Protein AF-A0A6A5C7N7-F1 (afdb_monomer)

Foldseek 3Di:
DAKEKEKEFAPVDPCTVQLSVLLVVLLCVLRVPYHYHYHHDPDPPTKIWMWIDDPPDPDTDTLDMDRSVLCGPVNVVSNVVRSVSSNVSSVVVVVVD

pLDDT: mean 88.81, std 9.67, range [53.62, 97.06]

Mean predicted aligned error: 4.44 Å

Radius of gyration: 12.74 Å; Cα contacts (8 Å, |Δi|>4): 168; chains: 1; bounding box: 29×26×36 Å

Solvent-accessible surface area (backbone atoms only — not comparable to full-atom values): 5384 Å² total; per-residue (Å²): 134,77,48,36,34,39,42,35,28,33,64,95,41,105,50,27,68,53,26,49,49,46,52,53,53,31,50,36,75,79,40,75,80,44,51,74,46,79,42,79,46,95,55,86,81,59,40,32,36,35,27,40,32,47,95,88,42,96,59,68,44,76,62,41,74,45,54,37,67,35,40,28,79,93,34,55,71,45,22,52,52,46,41,52,50,44,39,50,40,56,54,49,54,64,72,75,107

Secondary structure (DSSP, 8-state):
-PPEEEEEE-SSSTTHHHHHHHHHHHHHHH-TT-EEEEEE---SS-EEEEEEE-TT-SSPEEEEEEEGGGGSTT-HHHHHHHHHHHHHHHHHHHHH-

Organism: Naegleria fowleri (NCBI:txid5763)

Structure (mmCIF, N/CA/C/O backbone):
data_AF-A0A6A5C7N7-F1
#
_entry.id   AF-A0A6A5C7N7-F1
#
loop_
_atom_site.group_PDB
_atom_site.id
_atom_site.type_symbol
_atom_site.label_atom_id
_atom_site.label_alt_id
_atom_site.label_comp_id
_atom_site.label_asym_id
_atom_site.label_entity_id
_atom_site.label_seq_id
_atom_site.pdbx_PDB_ins_code
_atom_site.Cartn_x
_atom_site.Cartn_y
_atom_site.Cartn_z
_atom_site.occupancy
_atom_site.B_iso_or_equiv
_atom_site.auth_seq_id
_atom_site.auth_comp_id
_atom_site.auth_asym_id
_atom_site.auth_atom_id
_atom_site.pdbx_PDB_model_num
ATOM 1 N N . MET A 1 1 ? -13.080 3.139 15.292 1.00 61.28 1 MET A N 1
ATOM 2 C CA . MET A 1 1 ? -13.084 4.320 14.389 1.00 61.28 1 MET A CA 1
ATOM 3 C C . MET A 1 1 ? -12.581 3.867 13.020 1.00 61.28 1 MET A C 1
ATOM 5 O O . MET A 1 1 ? -12.120 2.741 12.928 1.00 61.28 1 MET A O 1
ATOM 9 N N . LYS A 1 2 ? -12.736 4.646 11.940 1.00 76.31 2 LYS A N 1
ATOM 10 C CA . LYS A 1 2 ? -12.232 4.231 10.614 1.00 76.31 2 LYS A CA 1
ATOM 11 C C . LYS A 1 2 ? -10.784 4.716 10.458 1.00 76.31 2 LYS A C 1
ATOM 13 O O . LYS A 1 2 ? -10.593 5.925 10.574 1.00 76.31 2 LYS A O 1
ATOM 18 N N . PRO A 1 3 ? -9.793 3.839 10.215 1.00 86.12 3 PRO A N 1
ATOM 19 C CA . PRO A 1 3 ? -8.424 4.279 9.976 1.00 86.12 3 PRO A CA 1
ATOM 20 C C . PRO A 1 3 ? -8.338 5.095 8.685 1.00 86.12 3 PRO A C 1
ATOM 22 O O . PRO A 1 3 ? -9.025 4.812 7.695 1.00 86.12 3 PRO A O 1
ATOM 25 N N . GLU A 1 4 ? -7.490 6.118 8.711 1.00 93.12 4 GLU A N 1
ATOM 26 C CA . GLU A 1 4 ? -7.182 6.946 7.551 1.00 93.12 4 GLU A CA 1
ATOM 27 C C . GLU A 1 4 ? -5.832 6.519 6.979 1.00 93.12 4 GLU A C 1
ATOM 29 O O . GLU A 1 4 ? -4.866 6.355 7.723 1.00 93.12 4 GLU A O 1
ATOM 34 N N . PHE A 1 5 ? -5.741 6.359 5.662 1.00 95.44 5 PHE A N 1
ATOM 35 C CA . PHE A 1 5 ? -4.496 6.011 4.988 1.00 95.44 5 PHE A CA 1
ATOM 36 C C . PHE A 1 5 ? -4.061 7.110 4.033 1.00 95.44 5 PHE A C 1
ATOM 38 O O . PHE A 1 5 ? -4.880 7.749 3.374 1.00 95.44 5 PHE A O 1
ATOM 45 N N . THR A 1 6 ? -2.752 7.287 3.912 1.00 96.31 6 THR A N 1
ATOM 46 C CA . THR A 1 6 ? -2.139 8.076 2.846 1.00 96.31 6 THR A CA 1
ATOM 47 C C . THR A 1 6 ? -1.287 7.153 1.987 1.00 96.31 6 THR A C 1
ATOM 49 O O . THR A 1 6 ? -0.410 6.463 2.503 1.00 96.31 6 THR A O 1
ATOM 52 N N . VAL A 1 7 ? -1.569 7.111 0.685 1.00 95.56 7 VAL A N 1
ATOM 53 C CA . VAL A 1 7 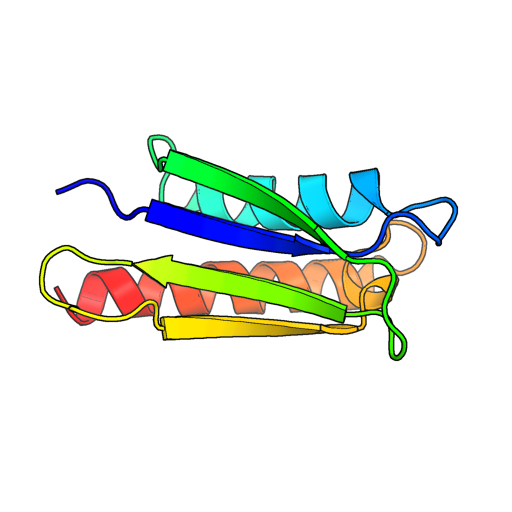? -0.792 6.371 -0.313 1.00 95.56 7 VAL A CA 1
ATOM 54 C C . VAL A 1 7 ? 0.013 7.379 -1.113 1.00 95.56 7 VAL A C 1
ATOM 56 O O . VAL A 1 7 ? -0.533 8.122 -1.926 1.00 95.56 7 VAL A O 1
ATOM 59 N N . THR A 1 8 ? 1.315 7.399 -0.879 1.00 93.94 8 THR A N 1
ATOM 60 C CA . THR A 1 8 ? 2.250 8.224 -1.634 1.00 93.94 8 THR A CA 1
ATOM 61 C C . THR A 1 8 ? 2.8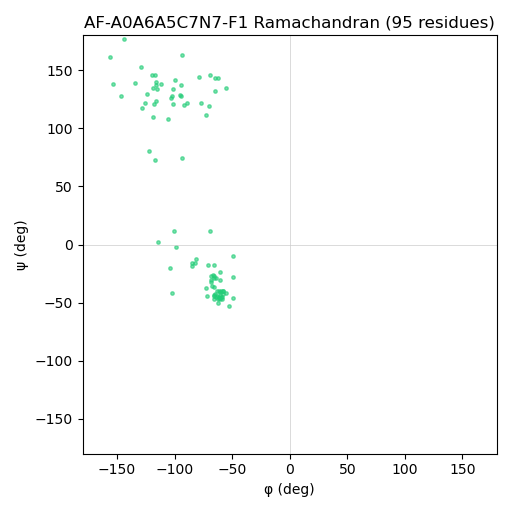53 7.397 -2.760 1.00 93.94 8 THR A C 1
ATOM 63 O O . THR A 1 8 ? 3.350 6.301 -2.504 1.00 93.94 8 THR A O 1
ATOM 66 N N . PHE A 1 9 ? 2.811 7.898 -3.989 1.00 91.75 9 PHE A N 1
ATOM 67 C CA . PHE A 1 9 ? 3.347 7.245 -5.187 1.00 91.75 9 PHE A CA 1
ATOM 68 C C . PHE A 1 9 ? 3.946 8.289 -6.137 1.00 91.75 9 PHE A C 1
ATOM 70 O O . PHE A 1 9 ? 3.862 9.487 -5.8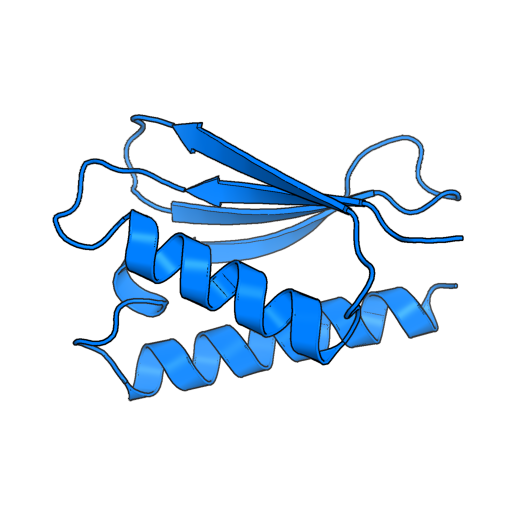73 1.00 91.75 9 PHE A O 1
ATOM 77 N N . CYS A 1 10 ? 4.539 7.847 -7.243 1.00 88.69 10 CYS A N 1
ATOM 78 C CA . CYS A 1 10 ? 5.097 8.729 -8.259 1.00 88.69 10 CYS A CA 1
ATOM 79 C C . CYS A 1 10 ? 4.491 8.427 -9.639 1.00 88.69 10 CYS A C 1
ATOM 81 O O . CYS A 1 10 ? 4.459 7.277 -10.084 1.00 88.69 10 CYS A O 1
ATOM 83 N N . GLU A 1 11 ? 4.010 9.460 -10.332 1.00 79.94 11 GLU A N 1
ATOM 84 C CA . GLU A 1 11 ? 3.403 9.334 -11.666 1.00 79.94 11 GLU A CA 1
ATOM 85 C C . GLU A 1 11 ? 4.442 9.268 -12.801 1.00 79.94 11 GLU A C 1
ATOM 87 O O . GLU A 1 11 ? 4.116 8.836 -13.900 1.00 79.94 11 GLU A O 1
ATOM 92 N N . ASN A 1 12 ? 5.720 9.575 -12.538 1.00 71.69 12 ASN A N 1
ATOM 93 C CA . ASN A 1 12 ? 6.789 9.598 -13.553 1.00 71.69 12 ASN A CA 1
ATOM 94 C C . ASN A 1 12 ? 7.192 8.221 -14.124 1.00 71.69 12 ASN A C 1
ATOM 96 O O . ASN A 1 12 ? 8.194 8.095 -14.827 1.00 71.69 12 ASN A O 1
ATOM 100 N N . CYS A 1 13 ? 6.419 7.175 -13.849 1.00 59.78 13 CYS A N 1
ATOM 101 C CA . CYS A 1 13 ? 6.503 5.886 -14.520 1.00 59.78 13 CYS A CA 1
ATOM 102 C C . CYS A 1 13 ? 5.186 5.637 -15.258 1.00 59.78 13 CYS A C 1
ATOM 104 O O . CYS A 1 13 ? 4.130 5.843 -14.670 1.00 59.78 13 CYS A O 1
ATOM 106 N N . ASP A 1 14 ? 5.240 5.081 -16.476 1.00 61.78 14 ASP A N 1
ATOM 107 C CA . ASP A 1 14 ? 4.080 4.686 -17.312 1.00 61.78 14 ASP A CA 1
ATOM 108 C C . ASP A 1 14 ? 3.001 3.839 -16.582 1.00 61.78 14 ASP A C 1
ATOM 110 O O . ASP A 1 14 ? 1.933 3.570 -17.132 1.00 61.78 14 ASP A O 1
ATOM 114 N N . GLY A 1 15 ? 3.278 3.375 -15.358 1.00 63.19 15 GLY A N 1
ATOM 115 C CA . GLY A 1 15 ? 2.390 2.601 -14.495 1.00 63.19 15 GLY A CA 1
ATOM 116 C C . GLY A 1 15 ? 1.942 3.275 -13.192 1.00 63.19 15 GLY A C 1
ATOM 117 O O . GLY A 1 15 ? 1.207 2.622 -12.462 1.00 63.19 15 GLY A O 1
ATOM 118 N N . GLY A 1 16 ? 2.301 4.529 -12.877 1.00 75.50 16 GLY A N 1
ATOM 119 C CA . GLY A 1 16 ? 2.130 5.115 -11.529 1.00 75.50 16 GLY A CA 1
ATOM 120 C C . GLY A 1 16 ? 0.750 4.940 -10.895 1.00 75.50 16 GLY A C 1
ATOM 121 O O . GLY A 1 16 ? 0.622 4.458 -9.766 1.00 75.50 16 GLY A O 1
ATOM 122 N N . THR A 1 17 ? -0.301 5.203 -11.668 1.00 82.19 17 THR A N 1
ATOM 123 C CA 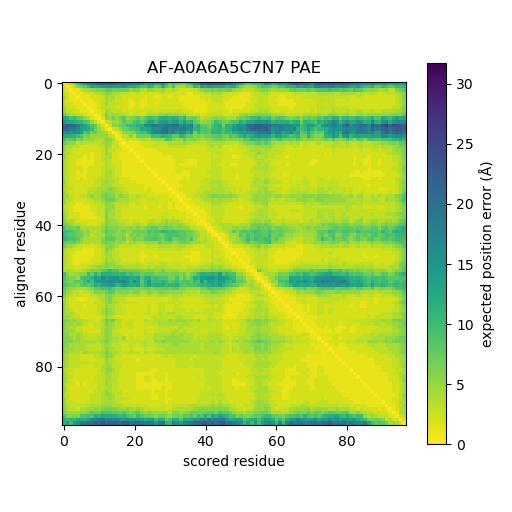. THR A 1 17 ? -1.700 5.005 -11.256 1.00 82.19 17 THR A CA 1
ATOM 124 C C . THR A 1 17 ? -2.045 3.530 -10.995 1.00 82.19 17 THR A C 1
ATOM 126 O O . THR A 1 17 ? -2.916 3.193 -10.194 1.00 82.19 17 THR A O 1
ATOM 129 N N . GLN A 1 18 ? -1.369 2.601 -11.668 1.00 88.19 18 GLN A N 1
ATOM 130 C CA . GLN A 1 18 ? -1.563 1.162 -11.510 1.00 88.19 18 GLN A CA 1
ATOM 131 C C . GLN A 1 18 ? -0.999 0.638 -10.183 1.00 88.19 18 GLN A C 1
ATOM 133 O O . GLN A 1 18 ? -1.583 -0.261 -9.561 1.00 88.19 18 GLN A O 1
ATOM 138 N N . GLU A 1 19 ? 0.140 1.177 -9.758 1.00 91.12 19 GLU A N 1
ATOM 139 C CA . GLU A 1 19 ? 0.747 0.845 -8.473 1.00 91.12 19 GLU A CA 1
ATOM 140 C C . GLU A 1 19 ? -0.045 1.430 -7.309 1.00 91.12 19 GLU A C 1
ATOM 142 O O . GLU A 1 19 ? -0.344 0.706 -6.356 1.00 91.12 19 GLU A O 1
ATOM 147 N N . GLU A 1 20 ? -0.464 2.691 -7.435 1.00 93.25 20 GLU A N 1
ATOM 148 C CA . GLU A 1 20 ? -1.405 3.338 -6.521 1.00 93.25 20 GLU A CA 1
ATOM 149 C C . GLU A 1 20 ? -2.679 2.493 -6.372 1.00 93.25 20 GLU A C 1
ATOM 151 O O . GLU A 1 20 ? -3.047 2.095 -5.266 1.00 93.25 20 GLU A O 1
ATOM 156 N N . SER A 1 21 ? -3.315 2.132 -7.493 1.00 93.69 21 SER A N 1
ATOM 157 C CA . SER A 1 21 ? -4.530 1.315 -7.490 1.00 93.69 21 SER A CA 1
ATOM 158 C C . SER A 1 21 ? -4.316 -0.033 -6.800 1.00 93.69 21 SER A C 1
ATOM 160 O O . SER A 1 21 ? -5.166 -0.479 -6.030 1.00 93.69 21 SER A O 1
ATOM 162 N N . THR A 1 22 ? -3.163 -0.674 -7.017 1.00 94.81 22 THR A N 1
ATOM 163 C CA . THR A 1 22 ? -2.835 -1.947 -6.361 1.00 94.81 22 THR A CA 1
A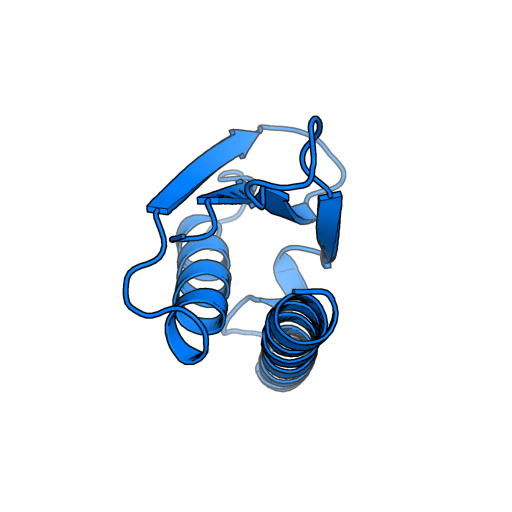TOM 164 C C . THR A 1 22 ? -2.685 -1.777 -4.847 1.00 94.81 22 THR A C 1
ATOM 166 O O . THR A 1 22 ? -3.221 -2.591 -4.094 1.00 94.81 22 THR A O 1
ATOM 169 N N . ALA A 1 23 ? -2.011 -0.718 -4.391 1.00 95.00 23 ALA A N 1
ATOM 170 C CA . ALA A 1 23 ? -1.883 -0.410 -2.968 1.00 95.00 23 ALA A CA 1
ATOM 171 C C . ALA A 1 23 ? -3.251 -0.131 -2.321 1.00 95.00 23 ALA A C 1
ATOM 173 O O . ALA A 1 23 ? -3.582 -0.727 -1.296 1.00 95.00 23 ALA A O 1
ATOM 174 N N . ILE A 1 24 ? -4.087 0.694 -2.960 1.00 95.88 24 ILE A N 1
ATOM 175 C CA . ILE A 1 24 ? -5.448 1.009 -2.497 1.00 95.88 24 ILE A CA 1
ATOM 176 C C . ILE A 1 24 ? -6.309 -0.255 -2.414 1.00 95.88 24 ILE A C 1
ATOM 178 O O . ILE A 1 24 ? -7.003 -0.468 -1.419 1.00 95.88 24 ILE A O 1
ATOM 182 N N . GLN A 1 25 ? -6.266 -1.113 -3.438 1.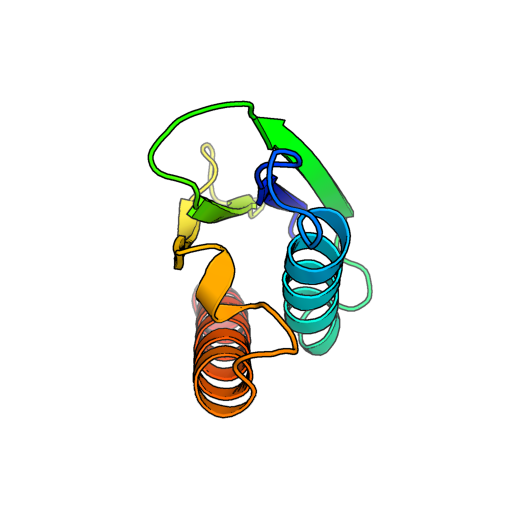00 96.00 25 GLN A N 1
ATOM 183 C CA . GLN A 1 25 ? -7.003 -2.378 -3.438 1.00 96.00 25 GLN A CA 1
ATOM 184 C C . GLN A 1 25 ? -6.559 -3.290 -2.294 1.00 96.00 25 GLN A C 1
ATOM 186 O O . GLN A 1 25 ? -7.409 -3.906 -1.659 1.00 96.00 25 GLN A O 1
ATOM 191 N N . ALA A 1 26 ? -5.258 -3.364 -2.002 1.00 95.94 26 ALA A N 1
ATOM 192 C CA . ALA A 1 26 ? -4.742 -4.158 -0.891 1.00 95.94 26 ALA A CA 1
ATOM 193 C C . ALA A 1 26 ? -5.218 -3.627 0.475 1.00 95.94 26 ALA A C 1
ATOM 195 O O . ALA A 1 26 ? -5.654 -4.418 1.306 1.00 95.94 26 ALA A O 1
ATOM 196 N N . ILE A 1 27 ? -5.225 -2.304 0.686 1.00 95.44 27 ILE A N 1
ATOM 197 C CA . ILE A 1 27 ? -5.773 -1.687 1.911 1.00 95.44 27 ILE A CA 1
ATOM 198 C C . ILE A 1 27 ? -7.262 -2.025 2.058 1.00 95.44 27 ILE A C 1
ATOM 200 O O . ILE A 1 27 ? -7.704 -2.474 3.117 1.00 95.44 27 ILE A O 1
ATOM 204 N N . ARG A 1 28 ? -8.037 -1.870 0.977 1.00 95.69 28 ARG A N 1
ATOM 205 C CA . ARG A 1 28 ? -9.489 -2.115 0.974 1.00 95.69 28 ARG A CA 1
ATOM 206 C C . ARG A 1 28 ? -9.883 -3.575 1.195 1.00 95.69 28 ARG A C 1
ATOM 208 O O . ARG A 1 28 ? -11.026 -3.823 1.560 1.00 95.69 28 ARG A O 1
ATOM 215 N N . GLN A 1 29 ? -8.970 -4.533 1.015 1.00 94.69 29 GLN A N 1
ATOM 216 C CA . GLN A 1 29 ? -9.226 -5.930 1.392 1.00 94.69 29 GLN A CA 1
ATOM 217 C C . GLN A 1 29 ? -9.388 -6.105 2.906 1.00 94.69 29 GLN A C 1
ATOM 219 O O . GLN A 1 29 ? -10.093 -7.014 3.334 1.00 94.69 29 GLN A O 1
ATOM 224 N N . VAL A 1 30 ? -8.742 -5.252 3.707 1.00 94.00 30 VAL A N 1
ATOM 225 C CA . VAL A 1 30 ? -8.812 -5.296 5.176 1.00 94.00 30 VAL A CA 1
ATOM 226 C C . VAL A 1 30 ? -9.759 -4.221 5.707 1.00 94.00 30 VAL A C 1
ATOM 228 O O . VAL A 1 30 ? -10.575 -4.496 6.580 1.00 94.00 30 VAL A O 1
ATOM 231 N N . PHE A 1 31 ? -9.696 -3.014 5.141 1.00 92.75 31 PHE A N 1
ATOM 232 C CA . PHE A 1 31 ? -10.512 -1.872 5.544 1.00 92.75 31 PHE A CA 1
ATOM 233 C C . PHE A 1 31 ? -11.338 -1.352 4.357 1.00 92.75 31 PHE A C 1
ATOM 235 O O . PHE A 1 31 ? -10.952 -0.369 3.718 1.00 92.75 31 PHE A O 1
ATOM 242 N N . PRO A 1 32 ? -12.476 -1.993 4.031 1.00 93.19 32 PRO A N 1
ATOM 243 C CA . PRO A 1 32 ? -13.271 -1.643 2.849 1.00 93.19 32 PRO A CA 1
ATOM 244 C C . PRO A 1 32 ? -13.790 -0.200 2.884 1.00 93.19 32 PRO A C 1
ATOM 246 O O . PRO A 1 32 ? -13.894 0.445 1.843 1.00 93.19 32 PRO A O 1
ATOM 249 N N . ASP A 1 33 ? -14.036 0.319 4.088 1.00 91.19 33 ASP A N 1
ATOM 250 C CA . ASP A 1 33 ? -14.579 1.656 4.326 1.00 91.19 33 ASP A CA 1
ATOM 251 C C . ASP A 1 33 ? -13.519 2.699 4.722 1.00 91.19 33 ASP A C 1
ATOM 253 O O . ASP A 1 33 ? -13.877 3.777 5.208 1.00 91.19 33 ASP A O 1
ATOM 257 N N . ALA A 1 34 ? -12.225 2.386 4.589 1.00 91.44 34 ALA A N 1
ATOM 258 C CA . ALA A 1 34 ? -11.158 3.311 4.961 1.00 91.44 34 ALA A CA 1
ATOM 259 C C . ALA A 1 34 ? -11.179 4.597 4.124 1.00 91.44 34 ALA A C 1
ATOM 261 O O . ALA A 1 34 ? -11.404 4.575 2.910 1.00 91.44 34 ALA A O 1
ATOM 262 N N . SER A 1 35 ? -10.860 5.717 4.776 1.00 93.38 35 SER A N 1
ATOM 263 C CA . SER A 1 35 ? -10.536 6.962 4.080 1.00 93.38 35 SER A CA 1
ATOM 264 C C . SER A 1 35 ? -9.115 6.842 3.540 1.00 93.38 35 SER A C 1
ATOM 266 O O . SER A 1 35 ? -8.194 6.582 4.311 1.00 93.38 35 SER A O 1
ATOM 268 N N . ILE A 1 36 ? -8.924 6.982 2.229 1.00 95.38 36 ILE A N 1
ATOM 269 C CA . ILE A 1 36 ? -7.607 6.853 1.598 1.00 95.38 36 ILE A CA 1
ATOM 270 C C . ILE A 1 36 ? -7.330 8.115 0.789 1.00 95.38 36 ILE A C 1
ATOM 272 O O . ILE A 1 36 ? -8.090 8.453 -0.118 1.00 95.38 36 ILE A O 1
ATOM 276 N N . LYS A 1 37 ? -6.237 8.800 1.122 1.00 95.50 37 LYS A N 1
ATOM 277 C CA . LYS A 1 37 ? -5.726 9.960 0.399 1.00 95.50 37 LYS A CA 1
ATOM 278 C C . LYS A 1 37 ? -4.541 9.541 -0.460 1.00 95.50 37 LYS A C 1
ATOM 280 O O . LYS A 1 37 ? -3.576 8.984 0.053 1.00 95.50 37 LYS A O 1
ATOM 285 N N . SER A 1 38 ? -4.581 9.876 -1.738 1.00 94.56 38 SER A N 1
ATOM 286 C CA . SER A 1 38 ? -3.459 9.652 -2.646 1.00 94.56 38 SER A CA 1
ATOM 287 C C . SER A 1 38 ? -2.593 10.904 -2.751 1.00 94.56 38 SER A C 1
ATOM 289 O O . SER A 1 38 ? -3.110 12.020 -2.836 1.00 94.56 38 SER A O 1
ATOM 291 N N . VAL A 1 39 ? -1.274 10.730 -2.727 1.00 93.06 39 VAL A N 1
ATOM 292 C CA . VAL A 1 39 ? -0.289 11.807 -2.864 1.00 93.06 39 VAL A CA 1
ATOM 293 C C . VAL A 1 39 ? 0.693 11.417 -3.960 1.00 93.06 39 VAL A C 1
ATOM 295 O O . VAL A 1 39 ? 1.406 10.427 -3.832 1.00 93.06 39 VAL A O 1
ATOM 298 N N . CYS A 1 40 ? 0.739 12.199 -5.034 1.00 90.88 40 CYS A N 1
ATOM 299 C CA . CYS A 1 40 ? 1.738 12.028 -6.081 1.00 90.88 40 CYS A CA 1
ATOM 300 C C . CYS A 1 40 ? 2.949 12.915 -5.777 1.00 90.88 40 CYS A C 1
ATOM 302 O O . CYS A 1 40 ? 2.804 14.135 -5.684 1.00 90.88 40 CYS A O 1
ATOM 304 N N . LEU A 1 41 ? 4.127 12.310 -5.624 1.00 88.06 41 LEU A N 1
ATOM 305 C CA . LEU A 1 41 ? 5.405 13.006 -5.490 1.00 88.06 41 LEU A CA 1
ATOM 306 C C . LEU A 1 41 ? 6.290 12.688 -6.691 1.00 88.06 41 LEU A C 1
ATOM 308 O O . LEU A 1 41 ? 6.436 11.531 -7.083 1.00 88.06 41 LEU A O 1
ATOM 312 N N . ASP A 1 42 ? 6.894 13.724 -7.260 1.00 84.44 42 ASP A N 1
ATOM 313 C CA . ASP A 1 42 ? 7.915 13.581 -8.293 1.00 84.44 42 ASP A CA 1
ATOM 314 C C . ASP A 1 42 ? 9.305 13.578 -7.649 1.00 84.44 42 ASP A C 1
ATOM 316 O O . ASP A 1 42 ? 10.027 14.575 -7.662 1.00 84.44 42 ASP A O 1
ATOM 320 N N . GLU A 1 43 ? 9.645 12.463 -7.000 1.00 82.00 43 GLU A N 1
ATOM 321 C CA . GLU A 1 43 ? 10.914 12.310 -6.294 1.00 82.00 43 GLU A CA 1
ATOM 322 C C . GLU A 1 43 ? 11.576 10.966 -6.607 1.00 82.00 43 GLU A C 1
ATOM 324 O O . GLU A 1 43 ? 10.940 9.908 -6.655 1.00 82.00 43 GLU A O 1
ATOM 329 N N . TYR A 1 44 ? 12.896 11.013 -6.793 1.00 78.62 44 TYR A N 1
ATOM 330 C CA . TYR A 1 44 ? 13.743 9.833 -6.911 1.00 78.62 44 TYR A CA 1
ATOM 331 C C . TYR A 1 44 ? 14.443 9.551 -5.581 1.00 78.62 44 TYR A C 1
ATOM 333 O O . TYR A 1 44 ? 14.952 10.481 -4.954 1.00 78.62 44 TYR A O 1
ATOM 341 N N . PRO A 1 45 ? 14.595 8.276 -5.188 1.00 80.88 45 PRO A N 1
ATOM 342 C CA . PRO A 1 45 ? 14.090 7.053 -5.834 1.00 80.88 45 PRO A CA 1
ATOM 343 C C . PRO A 1 45 ? 12.558 6.865 -5.773 1.00 80.88 45 PRO A C 1
ATOM 345 O O . PRO A 1 45 ? 11.921 7.161 -4.770 1.00 80.88 45 PRO A O 1
ATOM 348 N N . ILE A 1 46 ? 11.997 6.274 -6.836 1.00 87.06 46 ILE A N 1
ATOM 349 C CA . ILE A 1 46 ? 10.552 6.047 -7.016 1.00 87.06 46 ILE A CA 1
ATOM 350 C C . ILE A 1 46 ? 10.054 4.926 -6.085 1.00 87.06 46 ILE A C 1
ATOM 352 O O . ILE A 1 46 ? 10.363 3.737 -6.268 1.00 87.06 46 ILE A O 1
ATOM 356 N N . PHE A 1 47 ? 9.246 5.307 -5.097 1.00 91.06 47 PHE A N 1
ATOM 357 C CA . PHE A 1 47 ? 8.680 4.425 -4.079 1.00 91.06 47 PHE A CA 1
ATOM 358 C C . PHE A 1 47 ? 7.164 4.596 -3.959 1.00 91.06 47 PHE A C 1
ATOM 360 O O . PHE A 1 47 ? 6.626 5.672 -4.196 1.00 91.06 47 PHE A O 1
ATOM 367 N N . VAL A 1 48 ? 6.494 3.529 -3.518 1.00 92.62 48 VAL A N 1
ATOM 368 C CA . VAL A 1 48 ? 5.145 3.613 -2.952 1.00 92.62 48 VAL A CA 1
ATOM 369 C C . VAL A 1 48 ? 5.260 3.508 -1.439 1.00 92.62 48 VAL A C 1
ATOM 371 O O . VAL A 1 48 ? 5.854 2.552 -0.929 1.00 92.62 48 VAL A O 1
ATOM 374 N N . LYS A 1 49 ? 4.690 4.483 -0.729 1.00 95.12 49 LYS A N 1
ATOM 375 C CA . LYS A 1 49 ? 4.625 4.532 0.735 1.00 95.12 49 LYS A CA 1
ATOM 376 C C . LYS A 1 49 ? 3.166 4.526 1.175 1.00 95.12 49 LYS A C 1
ATOM 378 O O . LYS A 1 49 ? 2.351 5.251 0.616 1.00 95.12 49 LYS A O 1
ATOM 383 N N . ILE A 1 50 ? 2.846 3.713 2.175 1.00 96.25 50 ILE A N 1
ATOM 384 C CA . ILE A 1 50 ? 1.530 3.674 2.806 1.00 96.25 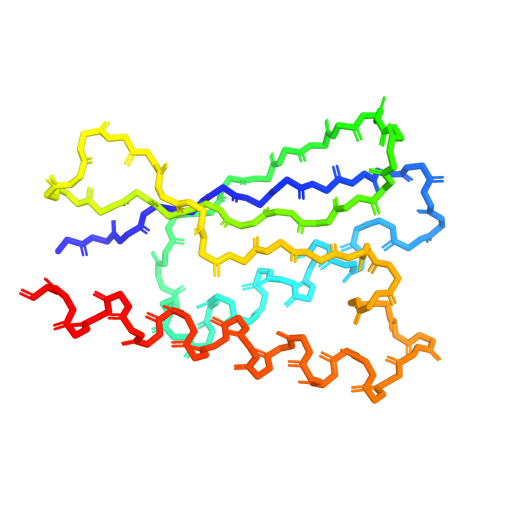50 ILE A CA 1
ATOM 385 C C . ILE A 1 50 ? 1.697 4.057 4.266 1.00 96.25 50 ILE A C 1
ATOM 387 O O . ILE A 1 50 ? 2.411 3.399 5.028 1.00 96.25 50 ILE A O 1
ATOM 391 N N . GLU A 1 51 ? 1.000 5.114 4.641 1.00 96.00 51 GLU A N 1
ATOM 392 C CA . GLU A 1 51 ? 0.918 5.618 6.000 1.00 96.00 51 GLU A CA 1
ATOM 393 C C . GLU A 1 51 ? -0.490 5.415 6.531 1.00 96.00 51 GLU A C 1
ATOM 395 O O . GLU A 1 51 ? -1.456 5.647 5.810 1.00 96.00 51 GLU A O 1
ATOM 400 N N . ALA A 1 52 ? -0.603 4.983 7.781 1.00 94.00 52 ALA A N 1
ATOM 401 C CA . ALA A 1 52 ? -1.865 4.804 8.475 1.00 94.00 52 ALA A CA 1
ATOM 402 C C . ALA A 1 52 ? -1.937 5.761 9.663 1.00 94.00 52 ALA A C 1
ATOM 404 O O . ALA A 1 52 ? -0.972 5.908 10.411 1.00 94.00 52 ALA A O 1
ATOM 405 N N . LYS A 1 53 ? -3.092 6.389 9.849 1.00 90.88 53 LYS A N 1
ATOM 406 C CA . LYS A 1 53 ? -3.421 7.196 11.015 1.00 90.88 53 LYS A CA 1
ATOM 407 C C . LYS A 1 53 ? -4.618 6.557 11.709 1.00 90.88 53 LYS A C 1
ATOM 409 O O . LYS A 1 53 ? -5.730 6.551 11.175 1.00 90.88 53 LYS A O 1
ATOM 414 N N . THR A 1 54 ? -4.367 5.988 12.882 1.00 85.31 54 THR A N 1
ATOM 415 C CA . THR A 1 54 ? -5.409 5.506 13.795 1.00 85.31 54 THR A CA 1
ATOM 416 C C . THR A 1 54 ? -5.751 6.602 14.799 1.00 85.31 54 THR A C 1
ATOM 418 O O . THR A 1 54 ? -5.026 7.585 14.940 1.00 85.31 54 THR A O 1
ATOM 421 N N . SER A 1 55 ? -6.889 6.479 15.477 1.00 76.50 55 SER A N 1
ATOM 422 C CA . SER A 1 55 ? -7.370 7.513 16.403 1.00 76.50 55 SER A CA 1
ATOM 423 C C . SER A 1 55 ? -6.487 7.672 17.643 1.00 76.50 55 SER A C 1
ATOM 425 O O . SER A 1 55 ? -6.417 8.764 18.201 1.00 76.50 55 SER A O 1
ATOM 427 N N . ASP A 1 56 ? -5.777 6.612 18.021 1.00 74.62 56 ASP A N 1
ATOM 428 C CA . ASP A 1 56 ? -4.848 6.587 19.151 1.00 74.62 56 ASP A CA 1
ATOM 429 C C . ASP A 1 56 ? -3.464 7.156 18.803 1.00 74.62 56 ASP A C 1
ATOM 431 O O . ASP A 1 56 ? -2.685 7.497 19.693 1.00 74.62 56 ASP A O 1
ATOM 435 N N . GLN A 1 57 ? -3.149 7.293 17.509 1.00 74.56 57 GLN A N 1
ATOM 436 C CA . GLN A 1 57 ? -1.866 7.808 17.042 1.00 74.56 57 GLN A CA 1
ATOM 437 C C . GLN A 1 57 ? -1.979 9.272 16.614 1.00 74.56 57 GLN A C 1
ATOM 439 O O . GLN A 1 57 ? -2.721 9.646 15.704 1.00 74.56 57 GLN A O 1
ATOM 444 N N . GLN A 1 58 ? -1.190 10.121 17.273 1.00 74.44 58 GLN A N 1
ATOM 445 C CA . GLN A 1 58 ? -1.124 11.550 16.963 1.00 74.44 58 GLN A CA 1
ATOM 446 C C . GLN A 1 58 ? -0.469 11.806 15.595 1.00 74.44 58 GLN A C 1
ATOM 448 O O . GLN A 1 58 ? -0.848 12.746 14.893 1.00 74.44 58 GLN A O 1
ATOM 453 N N . GLU A 1 59 ? 0.452 10.926 15.191 1.00 85.62 59 GLU A N 1
ATOM 454 C CA . GLU A 1 59 ? 1.183 10.988 13.927 1.00 85.62 59 GLU A CA 1
ATOM 455 C C . GLU A 1 59 ? 0.925 9.745 13.062 1.00 85.62 59 GLU A C 1
ATOM 457 O O . GLU A 1 59 ? 0.749 8.649 13.595 1.00 85.62 59 GLU A O 1
ATOM 462 N N . PRO A 1 60 ? 0.900 9.890 11.725 1.00 89.69 60 PRO A N 1
ATOM 463 C CA . PRO A 1 60 ? 0.762 8.755 10.824 1.00 89.69 60 PRO A CA 1
ATOM 464 C C . PRO A 1 60 ? 1.974 7.813 10.913 1.00 89.69 60 PRO A C 1
ATOM 466 O O . PRO A 1 60 ? 3.125 8.238 10.818 1.00 89.69 60 PRO A O 1
ATOM 469 N N . LYS A 1 61 ? 1.717 6.509 11.033 1.00 92.31 61 LYS A N 1
ATOM 470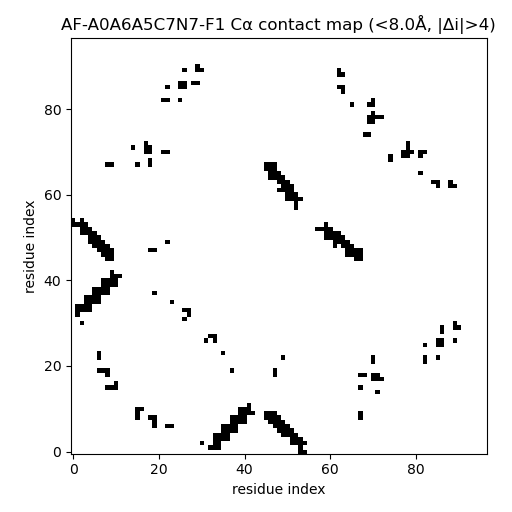 C CA . LYS A 1 61 ? 2.731 5.446 11.034 1.00 92.31 61 LYS A CA 1
ATOM 471 C C . LYS A 1 61 ? 2.888 4.886 9.625 1.00 92.31 61 LYS A C 1
ATOM 473 O O . LYS A 1 61 ? 1.915 4.468 8.999 1.00 92.31 61 LYS A O 1
ATOM 478 N N . THR A 1 62 ? 4.119 4.827 9.119 1.00 95.19 62 THR A N 1
ATOM 479 C CA . THR A 1 62 ? 4.401 4.109 7.867 1.00 95.19 62 THR A CA 1
ATOM 480 C C . THR A 1 62 ? 4.256 2.607 8.104 1.00 95.19 62 THR A C 1
ATOM 482 O O . THR A 1 62 ? 4.975 2.036 8.921 1.00 95.19 62 THR A O 1
ATOM 485 N N . ILE A 1 63 ? 3.338 1.966 7.382 1.00 95.25 63 ILE A N 1
ATOM 486 C CA . ILE A 1 63 ? 3.078 0.520 7.490 1.00 95.25 63 ILE A CA 1
ATOM 487 C C . ILE A 1 63 ? 3.660 -0.276 6.325 1.00 95.25 63 ILE A C 1
ATOM 489 O O . ILE A 1 63 ? 3.864 -1.484 6.425 1.00 95.25 63 ILE A O 1
ATOM 493 N N . PHE A 1 64 ? 3.940 0.395 5.211 1.00 96.19 64 PHE A N 1
ATOM 494 C CA . PHE A 1 64 ? 4.542 -0.224 4.045 1.00 96.19 64 PHE A CA 1
ATOM 495 C C . PHE A 1 64 ? 5.323 0.809 3.241 1.00 96.19 64 PHE A C 1
ATOM 497 O O . PHE A 1 64 ? 4.849 1.919 3.007 1.00 96.19 64 PHE A O 1
ATOM 504 N N . GLN A 1 65 ? 6.501 0.416 2.768 1.00 95.69 65 GLN A N 1
ATOM 505 C CA . GLN A 1 65 ? 7.262 1.170 1.784 1.00 95.69 65 GLN A CA 1
ATOM 506 C C . GLN A 1 65 ? 8.009 0.191 0.884 1.00 95.69 65 GLN A C 1
ATOM 508 O O . GLN A 1 65 ? 8.705 -0.705 1.366 1.00 95.69 65 GLN A O 1
ATOM 513 N N . SER A 1 66 ? 7.865 0.335 -0.431 1.00 94.56 66 SER A N 1
ATOM 514 C CA . SER A 1 66 ? 8.601 -0.497 -1.385 1.00 94.56 66 SER A CA 1
ATOM 515 C C . SER A 1 66 ? 8.752 0.181 -2.734 1.00 94.56 66 SER A C 1
ATOM 517 O O . SER A 1 66 ? 8.039 1.137 -3.041 1.00 94.56 66 SER A O 1
ATOM 519 N N . HIS A 1 67 ? 9.707 -0.295 -3.540 1.00 93.19 67 HIS A N 1
ATOM 520 C CA . HIS A 1 67 ? 9.911 0.225 -4.891 1.00 93.19 67 HIS A CA 1
ATOM 521 C C . HIS A 1 67 ? 8.616 0.120 -5.680 1.00 93.19 67 HIS A C 1
ATOM 523 O O . HIS A 1 67 ? 7.993 -0.941 -5.690 1.00 93.19 67 HIS A O 1
ATOM 529 N N . GLN A 1 68 ? 8.253 1.187 -6.389 1.00 90.31 68 GLN A N 1
ATOM 530 C CA . GLN A 1 68 ? 6.993 1.237 -7.124 1.00 90.31 68 GLN A CA 1
ATOM 531 C C . GLN A 1 68 ? 6.854 0.060 -8.100 1.00 90.31 68 GLN A C 1
ATOM 533 O O . GLN A 1 68 ? 5.842 -0.631 -8.089 1.00 90.31 68 GLN A O 1
ATOM 538 N N . ARG A 1 69 ? 7.931 -0.309 -8.811 1.00 91.44 69 ARG A N 1
ATOM 539 C CA . ARG A 1 69 ? 7.953 -1.487 -9.702 1.00 91.44 69 ARG A CA 1
ATOM 540 C C . ARG A 1 69 ? 7.430 -2.778 -9.057 1.00 91.44 69 ARG A C 1
ATOM 542 O O . ARG A 1 69 ? 6.936 -3.644 -9.767 1.00 91.44 69 ARG A O 1
ATOM 549 N N . ASN A 1 70 ? 7.544 -2.925 -7.736 1.00 92.94 70 ASN A N 1
ATOM 550 C CA . ASN A 1 70 ? 7.101 -4.122 -7.036 1.00 92.94 70 ASN A CA 1
ATOM 551 C C . ASN A 1 70 ? 5.575 -4.236 -7.001 1.00 92.94 70 ASN A C 1
ATOM 553 O O . ASN A 1 70 ? 5.082 -5.321 -6.763 1.00 92.94 70 ASN A O 1
ATOM 557 N N . LEU A 1 71 ? 4.824 -3.164 -7.254 1.00 91.75 71 LEU A N 1
ATOM 558 C CA . LEU A 1 71 ? 3.361 -3.178 -7.366 1.00 91.75 71 LEU A CA 1
ATOM 559 C C . LEU A 1 71 ? 2.881 -3.211 -8.827 1.00 91.75 71 LEU A C 1
ATOM 561 O O . LEU A 1 71 ? 1.676 -3.292 -9.086 1.00 91.75 71 LEU A O 1
ATOM 565 N N . PHE A 1 72 ? 3.809 -3.184 -9.785 1.00 91.19 72 PHE A N 1
ATOM 566 C CA . PHE A 1 72 ? 3.490 -3.105 -11.203 1.00 91.19 72 PHE A CA 1
ATOM 567 C C . PHE A 1 72 ? 3.059 -4.465 -11.765 1.00 91.19 72 PHE A C 1
ATOM 569 O O . PHE A 1 72 ? 3.591 -5.516 -11.406 1.00 91.19 72 PHE A O 1
ATOM 576 N N . ARG A 1 73 ? 2.109 -4.479 -12.711 1.00 88.69 73 ARG A N 1
ATOM 577 C CA . ARG A 1 73 ? 1.496 -5.726 -13.225 1.00 88.69 73 ARG A CA 1
ATOM 578 C C . ARG A 1 73 ? 2.488 -6.563 -14.023 1.00 88.69 73 ARG A C 1
ATOM 580 O O . ARG A 1 73 ? 2.345 -7.780 -14.078 1.00 88.69 73 ARG A O 1
ATOM 587 N N . LYS A 1 74 ? 3.492 -5.911 -14.615 1.00 90.19 74 LYS A N 1
ATOM 588 C CA . LYS A 1 74 ? 4.581 -6.570 -15.342 1.00 90.19 74 LYS A CA 1
ATOM 589 C C . LYS A 1 74 ? 5.397 -7.519 -14.452 1.00 90.19 74 LYS A C 1
ATOM 591 O O . LYS A 1 74 ? 6.000 -8.447 -14.979 1.00 90.19 74 LYS A O 1
ATOM 596 N N . TYR A 1 75 ? 5.396 -7.308 -13.134 1.00 92.12 75 TYR A N 1
ATOM 597 C CA . TYR A 1 75 ? 6.124 -8.126 -12.164 1.00 92.12 75 TYR A CA 1
ATOM 598 C C . TYR A 1 75 ? 5.144 -8.817 -11.199 1.00 92.12 75 TYR A C 1
ATOM 600 O O . TYR A 1 75 ? 5.038 -8.415 -10.039 1.00 92.12 75 TYR A O 1
ATOM 608 N N . PRO A 1 76 ? 4.396 -9.839 -11.660 1.00 93.06 76 PRO A N 1
ATOM 609 C CA . PRO A 1 76 ? 3.310 -10.447 -10.891 1.00 93.06 76 PRO A CA 1
ATOM 610 C C . PRO A 1 76 ? 3.769 -11.034 -9.551 1.00 93.06 76 PRO A C 1
ATOM 612 O O . PRO A 1 76 ? 3.089 -10.818 -8.552 1.00 93.06 76 PRO A O 1
ATOM 615 N N . ASP A 1 77 ? 4.935 -11.682 -9.502 1.00 95.88 77 ASP A N 1
ATOM 616 C CA . ASP A 1 77 ? 5.459 -12.291 -8.271 1.00 95.88 77 ASP A CA 1
ATOM 617 C C . ASP A 1 77 ? 5.789 -11.232 -7.206 1.00 95.88 77 ASP A C 1
ATOM 619 O O . ASP A 1 77 ? 5.403 -11.355 -6.042 1.00 95.88 77 ASP A O 1
ATOM 623 N N . LEU A 1 78 ? 6.437 -10.133 -7.617 1.00 95.06 78 LEU A N 1
ATOM 624 C CA . LEU A 1 78 ? 6.739 -9.002 -6.729 1.00 95.06 78 LEU A CA 1
ATOM 625 C C . LEU A 1 78 ? 5.458 -8.303 -6.266 1.00 95.06 78 LEU A C 1
ATOM 627 O O . LEU A 1 78 ? 5.363 -7.874 -5.111 1.00 95.06 78 LEU A O 1
ATOM 631 N N . ARG A 1 79 ? 4.469 -8.216 -7.162 1.00 94.88 79 ARG A N 1
ATOM 632 C CA . ARG A 1 79 ? 3.161 -7.621 -6.888 1.00 94.88 79 ARG A CA 1
ATOM 633 C C . ARG A 1 79 ? 2.396 -8.427 -5.862 1.00 94.88 79 ARG A C 1
ATOM 635 O O . ARG A 1 79 ? 1.882 -7.849 -4.909 1.00 94.88 79 ARG A O 1
ATOM 642 N N . GLU A 1 80 ? 2.348 -9.742 -6.019 1.00 95.94 80 GLU A N 1
ATOM 643 C CA . GLU A 1 80 ? 1.705 -10.629 -5.058 1.00 95.94 80 GLU A CA 1
ATOM 644 C C . GLU A 1 80 ? 2.382 -10.554 -3.684 1.00 95.94 80 GLU A C 1
ATOM 646 O O . GLU A 1 80 ? 1.700 -10.416 -2.666 1.00 95.94 80 GLU A O 1
ATOM 651 N N . GLU A 1 81 ? 3.717 -10.576 -3.637 1.00 96.69 81 GLU A N 1
ATOM 652 C CA . GLU A 1 81 ? 4.461 -10.432 -2.383 1.00 96.69 81 GLU A CA 1
ATOM 653 C C . GLU A 1 81 ? 4.179 -9.084 -1.700 1.00 96.69 81 GLU A C 1
ATOM 655 O O . GLU A 1 81 ? 3.934 -9.030 -0.491 1.00 96.69 81 GLU A O 1
ATOM 660 N N . SER A 1 82 ? 4.160 -7.997 -2.473 1.00 96.81 82 SER A N 1
ATOM 661 C CA . SER A 1 82 ? 3.857 -6.656 -1.970 1.00 96.81 82 SER A CA 1
ATOM 662 C C . SER A 1 82 ? 2.434 -6.573 -1.424 1.00 96.81 82 SER A C 1
ATOM 664 O O . SER A 1 82 ? 2.242 -6.079 -0.317 1.00 96.81 82 SER A O 1
ATOM 666 N N . ILE A 1 83 ? 1.445 -7.125 -2.135 1.00 96.56 83 ILE A N 1
ATOM 667 C CA . ILE A 1 83 ? 0.056 -7.188 -1.659 1.00 96.56 83 ILE A CA 1
ATOM 668 C C . ILE A 1 83 ? -0.021 -7.954 -0.334 1.00 96.56 83 ILE A C 1
ATOM 670 O O . ILE A 1 83 ? -0.616 -7.451 0.616 1.00 96.56 83 ILE A O 1
ATOM 674 N N . LYS A 1 84 ? 0.621 -9.126 -0.224 1.00 97.06 84 LYS A N 1
ATOM 675 C CA . LYS A 1 84 ? 0.648 -9.907 1.028 1.00 97.06 84 LYS A CA 1
ATOM 676 C C . LYS A 1 84 ? 1.242 -9.108 2.187 1.00 97.06 84 LYS A C 1
ATOM 678 O O . LYS A 1 84 ? 0.703 -9.149 3.290 1.00 97.06 84 LYS A O 1
ATOM 683 N N . LYS A 1 85 ? 2.328 -8.367 1.943 1.00 97.06 85 LYS A N 1
ATOM 684 C CA . LYS A 1 85 ? 2.961 -7.496 2.947 1.00 97.06 85 LYS A CA 1
ATOM 685 C C . LYS A 1 85 ? 2.033 -6.363 3.385 1.00 97.06 85 LYS A C 1
ATOM 687 O O . LYS A 1 85 ? 1.901 -6.147 4.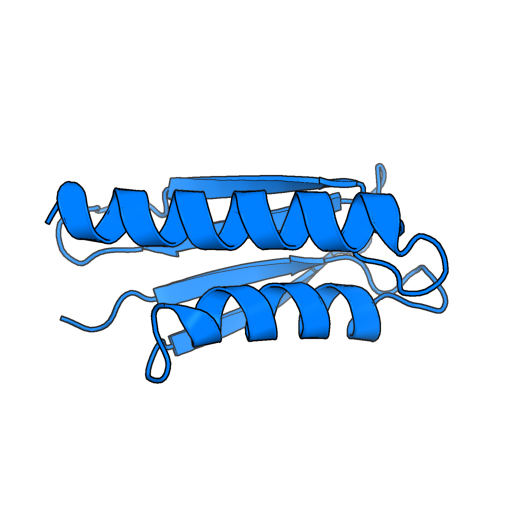584 1.00 97.06 85 LYS A O 1
ATOM 692 N N . ILE A 1 86 ? 1.364 -5.694 2.444 1.00 96.69 86 ILE A N 1
ATOM 693 C CA . ILE A 1 86 ? 0.407 -4.615 2.742 1.00 96.69 86 ILE A CA 1
ATOM 694 C C . ILE A 1 86 ? -0.760 -5.155 3.571 1.00 96.69 86 ILE A C 1
ATOM 696 O O . ILE A 1 86 ? -1.055 -4.619 4.633 1.00 96.69 86 ILE A O 1
ATOM 700 N N . VAL A 1 87 ? -1.382 -6.252 3.128 1.00 96.25 87 VAL A N 1
ATOM 701 C CA . VAL A 1 87 ? -2.509 -6.881 3.835 1.00 96.25 87 VAL A CA 1
ATOM 702 C C . VAL A 1 87 ? -2.101 -7.292 5.248 1.00 96.25 87 VAL A C 1
ATOM 704 O O . VAL A 1 87 ? -2.827 -7.008 6.197 1.00 96.25 87 VAL A O 1
ATOM 707 N N . LYS A 1 88 ? -0.925 -7.911 5.412 1.00 96.00 88 LYS A N 1
ATOM 708 C CA . LYS A 1 88 ? -0.418 -8.294 6.732 1.00 96.00 88 LYS A CA 1
ATOM 709 C C . LYS A 1 88 ? -0.204 -7.075 7.635 1.00 96.00 88 LYS A C 1
ATOM 711 O O . LYS A 1 88 ? -0.646 -7.104 8.777 1.00 96.00 88 LYS A O 1
ATOM 716 N N . ALA A 1 89 ? 0.412 -6.008 7.126 1.00 94.38 89 ALA A N 1
ATOM 717 C CA . ALA A 1 89 ? 0.633 -4.785 7.895 1.00 94.38 89 ALA A CA 1
ATOM 718 C C . ALA A 1 89 ? -0.696 -4.124 8.308 1.00 94.38 89 ALA A C 1
ATOM 720 O O . ALA A 1 89 ? -0.857 -3.704 9.450 1.00 94.38 89 ALA A O 1
ATOM 721 N N . CYS A 1 90 ? -1.690 -4.110 7.415 1.00 92.69 90 CYS A N 1
ATOM 722 C CA . CYS A 1 90 ? -3.046 -3.665 7.735 1.00 92.69 90 CYS A CA 1
ATOM 723 C C . CYS A 1 90 ? -3.708 -4.531 8.821 1.00 92.69 90 CYS A C 1
ATOM 725 O O . CYS A 1 90 ? -4.374 -3.996 9.698 1.00 92.69 90 CYS A O 1
ATOM 727 N N . GLN A 1 91 ? -3.525 -5.854 8.794 1.00 92.94 91 GLN A N 1
ATOM 728 C CA . GLN A 1 91 ? -4.045 -6.755 9.832 1.00 92.94 91 GLN A CA 1
ATOM 729 C C . GLN A 1 91 ? -3.345 -6.575 11.184 1.00 92.94 91 GLN A C 1
ATOM 731 O O . GLN A 1 91 ? -3.965 -6.789 12.222 1.00 92.94 91 GLN A O 1
ATOM 736 N N . GLU A 1 92 ? -2.060 -6.221 11.189 1.00 90.88 92 GLU A N 1
ATOM 737 C CA . GLU A 1 92 ? -1.315 -5.925 12.417 1.00 90.88 92 GLU A CA 1
ATOM 738 C C . GLU A 1 92 ? -1.832 -4.648 13.089 1.00 90.88 92 GLU A C 1
ATOM 740 O O . GLU A 1 92 ? -1.969 -4.652 14.308 1.00 90.88 92 GLU A O 1
ATOM 745 N N . LEU A 1 93 ? -2.255 -3.635 12.320 1.00 86.38 93 LEU A N 1
ATOM 746 C CA . LEU A 1 93 ? -2.921 -2.448 12.878 1.00 86.38 93 LEU A CA 1
ATOM 747 C C . LEU A 1 93 ? -4.193 -2.795 13.663 1.00 86.38 93 LEU A C 1
ATOM 749 O O . LEU A 1 93 ? -4.404 -2.237 14.730 1.00 86.38 93 LEU A O 1
ATOM 753 N N . VAL A 1 94 ? -5.000 -3.748 13.180 1.00 82.56 94 VAL A N 1
ATOM 754 C CA . VAL A 1 94 ? -6.231 -4.188 13.873 1.00 82.56 94 VAL A CA 1
ATOM 755 C C . VAL A 1 94 ? -5.928 -4.867 15.211 1.00 82.56 94 VAL A C 1
ATOM 757 O O . VAL A 1 94 ? -6.775 -4.890 16.092 1.00 82.56 94 VAL A O 1
ATOM 760 N N . LYS A 1 95 ? -4.745 -5.474 15.361 1.00 75.88 95 LYS A N 1
ATOM 761 C CA . LYS A 1 95 ? -4.342 -6.148 16.606 1.00 75.88 95 LYS A CA 1
ATOM 762 C C . LYS A 1 95 ? -3.738 -5.193 17.635 1.00 75.88 95 LYS A C 1
ATOM 764 O O . LYS A 1 95 ? -3.597 -5.590 18.788 1.00 75.88 95 LYS A O 1
ATOM 769 N N . GLU A 1 96 ? -3.292 -4.016 17.196 1.00 61.16 96 GLU A N 1
ATOM 770 C CA . GLU A 1 96 ? -2.794 -2.947 18.069 1.00 61.16 96 GLU A CA 1
ATOM 771 C C . GLU A 1 96 ? -3.943 -2.066 18.616 1.00 61.16 96 GLU A C 1
ATOM 773 O O . GLU A 1 96 ? -3.709 -1.347 19.586 1.00 61.16 96 GLU A O 1
ATOM 778 N N . GLU A 1 97 ? -5.149 -2.137 18.026 1.00 53.62 97 GLU A N 1
ATOM 779 C CA . GLU A 1 97 ? -6.417 -1.574 18.551 1.00 53.62 97 GLU A CA 1
ATOM 780 C C . GLU A 1 97 ? -7.052 -2.475 19.630 1.00 53.62 97 GLU A C 1
ATOM 782 O O . GLU A 1 97 ? -7.601 -1.918 20.610 1.00 53.62 97 GLU A O 1
#

Nearest PDB structures (foldseek):
  2npb-assembly1_A  TM=6.774E-01  e=2.735E-02  Mus musculus
  4nwy-assembly1_A  TM=5.124E-01  e=3.299E-02  Homo sapiens
  4nwy-assembly3_C  TM=4.239E-01  e=1.016E-01  Homo sapiens
  6fkf-assembly1_d  TM=5.530E-01  e=3.549E-01  Spinacia oleracea
  8bcq-assembly1_A  TM=4.615E-01  e=2.152E-01  Plasmodium berghei ANKA

Sequence (97 aa):
MKPEFTVTFCENCDGGTQEESTAIQAIRQVFPDASIKSVCLDEYPIFVKIEAKTSDQQEPKTIFQSHQRNLFRKYPDLREESIKKIVKACQELVKEE